Protein AF-A0A972RH02-F1 (afdb_monomer_lite)

Structure (mmCIF, N/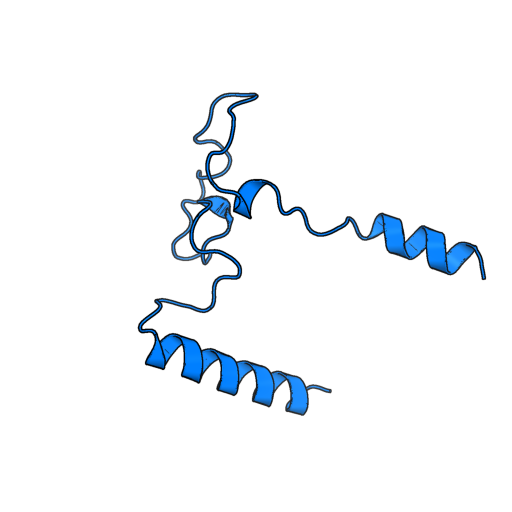CA/C/O backbone):
data_AF-A0A972RH02-F1
#
_entry.id   AF-A0A972RH02-F1
#
loop_
_atom_site.group_PDB
_atom_site.id
_atom_site.type_symbol
_atom_site.label_atom_id
_atom_site.label_alt_id
_atom_site.label_comp_id
_atom_site.label_asym_id
_atom_site.label_entity_id
_atom_site.label_seq_id
_atom_site.pdbx_PDB_ins_code
_atom_site.Cartn_x
_atom_site.Cartn_y
_atom_site.Cartn_z
_atom_site.occupancy
_atom_site.B_iso_or_equiv
_atom_site.auth_seq_id
_atom_site.auth_comp_id
_atom_site.auth_asym_id
_atom_site.auth_atom_id
_atom_site.pdbx_PDB_model_num
ATOM 1 N N . MET A 1 1 ? -15.658 5.951 18.849 1.00 63.34 1 MET A N 1
ATOM 2 C CA . MET A 1 1 ?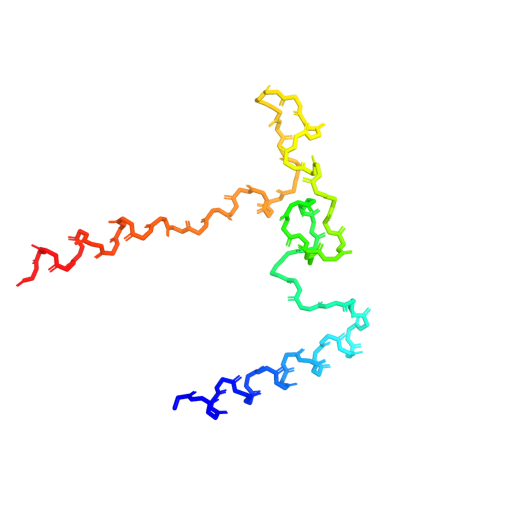 -15.084 5.715 17.499 1.00 63.34 1 MET A CA 1
ATOM 3 C C . MET A 1 1 ? -14.102 4.537 17.479 1.00 63.34 1 MET A C 1
ATOM 5 O O . MET A 1 1 ? -14.257 3.660 16.639 1.00 63.34 1 MET A O 1
ATOM 9 N N . VAL A 1 2 ? -13.159 4.457 18.429 1.00 77.50 2 VAL A N 1
ATOM 10 C CA . VAL A 1 2 ? -12.152 3.374 18.527 1.00 77.50 2 VAL A CA 1
ATOM 11 C C . VAL A 1 2 ? -12.767 1.978 18.703 1.00 77.50 2 VAL A C 1
ATOM 13 O O . VAL A 1 2 ? -12.385 1.042 18.010 1.00 77.50 2 VAL A O 1
ATOM 16 N N . GLU A 1 3 ? -13.784 1.837 19.556 1.00 81.62 3 GLU A N 1
ATOM 17 C CA . GLU A 1 3 ? -14.409 0.534 19.833 1.00 81.62 3 GLU A CA 1
ATOM 18 C C . GLU A 1 3 ? -15.112 -0.077 18.605 1.00 81.62 3 GLU A C 1
ATOM 20 O O . GLU A 1 3 ? -15.035 -1.281 18.361 1.00 81.62 3 GLU A O 1
ATOM 25 N N . LYS A 1 4 ? -15.744 0.765 17.774 1.00 86.88 4 LYS A N 1
ATOM 26 C CA . LYS A 1 4 ? -16.345 0.345 16.499 1.00 86.88 4 LYS A CA 1
ATOM 27 C C . LYS A 1 4 ? -15.271 -0.189 15.547 1.00 86.88 4 LYS A C 1
ATOM 29 O O . LYS A 1 4 ? -15.437 -1.263 14.976 1.00 86.88 4 LYS A O 1
ATOM 34 N N . ARG A 1 5 ? -14.144 0.523 15.440 1.00 81.44 5 ARG A N 1
ATOM 35 C CA . ARG A 1 5 ? -13.012 0.114 14.602 1.00 81.44 5 ARG A CA 1
ATOM 36 C C . ARG A 1 5 ? -12.401 -1.209 15.067 1.00 81.44 5 ARG A C 1
ATOM 38 O O . ARG A 1 5 ? -12.055 -2.038 14.232 1.00 81.44 5 ARG A O 1
ATOM 45 N N . GLN A 1 6 ? -12.317 -1.436 16.377 1.00 86.75 6 GLN A N 1
ATOM 46 C CA . GLN A 1 6 ? -11.815 -2.699 16.916 1.00 86.75 6 GLN A CA 1
ATOM 47 C C . GLN A 1 6 ? -12.729 -3.878 16.551 1.00 86.75 6 GLN A C 1
ATOM 49 O O . GLN A 1 6 ? -12.242 -4.911 16.093 1.00 86.75 6 GLN A O 1
ATOM 54 N N . LYS A 1 7 ? -14.053 -3.713 16.675 1.00 90.19 7 LYS A N 1
ATOM 55 C CA . LYS A 1 7 ? -15.031 -4.742 16.272 1.00 90.19 7 LYS A CA 1
ATOM 56 C C . LYS A 1 7 ? -14.937 -5.066 14.776 1.00 90.19 7 LYS A C 1
ATOM 58 O O . LYS A 1 7 ? -14.973 -6.235 14.399 1.00 90.19 7 LYS A O 1
ATOM 63 N N . GLU A 1 8 ? -14.748 -4.050 13.932 1.00 86.12 8 GLU A N 1
ATOM 64 C CA . GLU A 1 8 ? -14.520 -4.232 12.490 1.00 86.12 8 GLU A CA 1
ATOM 65 C C . GLU A 1 8 ? -13.243 -5.036 12.196 1.00 86.12 8 GLU A C 1
ATOM 67 O O . GLU A 1 8 ? -13.245 -5.897 11.315 1.00 86.12 8 GLU A O 1
ATOM 72 N N . ILE A 1 9 ? -12.155 -4.780 12.930 1.00 86.81 9 ILE A N 1
ATOM 73 C CA . ILE A 1 9 ? -10.884 -5.504 12.776 1.00 86.81 9 ILE A CA 1
ATOM 74 C C . ILE A 1 9 ? -11.038 -6.977 13.172 1.00 86.81 9 ILE A C 1
ATOM 76 O O . ILE A 1 9 ? -10.569 -7.855 12.448 1.00 86.81 9 ILE A O 1
ATOM 80 N N . GLU A 1 10 ? -11.723 -7.274 14.275 1.00 92.38 10 GLU A N 1
ATOM 81 C CA . GLU A 1 10 ? -11.924 -8.661 14.711 1.00 92.38 10 GLU A CA 1
ATOM 82 C C . GLU A 1 10 ? -12.805 -9.460 13.735 1.00 92.38 10 GLU A C 1
ATOM 84 O O . GLU A 1 10 ? -12.487 -10.605 13.400 1.00 92.38 10 GLU A O 1
ATOM 89 N N . ALA A 1 11 ? -13.856 -8.843 13.183 1.00 90.88 11 ALA A N 1
ATOM 90 C CA . ALA A 1 11 ? -14.673 -9.468 12.140 1.00 90.88 11 ALA A CA 1
ATOM 91 C C . ALA A 1 11 ? -13.842 -9.803 10.886 1.00 90.88 11 ALA A C 1
ATOM 93 O O . ALA A 1 11 ? -13.936 -10.902 10.336 1.00 90.88 11 ALA A O 1
ATOM 94 N N . LYS A 1 12 ? -12.973 -8.877 10.476 1.00 87.50 12 LYS A N 1
ATOM 95 C CA . LYS A 1 12 ? -12.048 -9.048 9.350 1.00 87.50 12 LYS A CA 1
ATOM 96 C C . LYS A 1 12 ? -11.056 -10.193 9.567 1.00 87.50 12 LYS A C 1
ATOM 98 O O . LYS A 1 12 ? -10.906 -11.037 8.685 1.00 87.50 12 LYS A O 1
ATOM 103 N N . LYS A 1 13 ? -10.439 -10.287 10.750 1.00 87.81 13 LYS A N 1
ATOM 104 C CA . LYS A 1 13 ? -9.535 -11.400 11.107 1.00 87.81 13 LYS A CA 1
ATOM 105 C C . LYS A 1 13 ? -10.226 -12.761 11.018 1.00 87.81 13 LYS A C 1
ATOM 107 O O . LYS A 1 13 ? -9.628 -13.730 10.551 1.00 87.81 13 LYS A O 1
ATOM 112 N N . LYS A 1 14 ? -11.493 -12.838 11.437 1.00 93.81 14 LYS A N 1
ATOM 113 C CA . LYS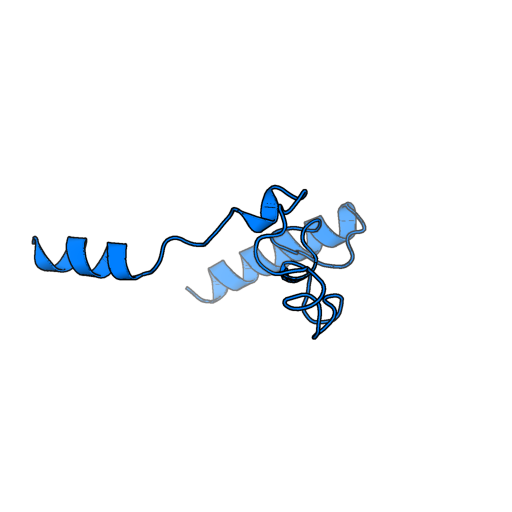 A 1 14 ? -12.283 -14.073 11.349 1.00 93.81 14 LYS A CA 1
ATOM 114 C C . LYS A 1 14 ? -12.456 -14.529 9.897 1.00 93.81 14 LYS A C 1
ATOM 116 O O . LYS A 1 14 ? -12.273 -15.711 9.619 1.00 93.81 14 LYS A O 1
ATOM 121 N N . ILE A 1 15 ? -12.756 -13.604 8.983 1.00 89.69 15 ILE A N 1
ATOM 122 C CA . ILE A 1 15 ? -12.902 -13.893 7.546 1.00 89.69 15 ILE A CA 1
ATOM 123 C C . ILE A 1 15 ? -11.590 -14.422 6.961 1.00 89.69 15 ILE A C 1
ATOM 125 O O . ILE A 1 15 ? -11.594 -15.488 6.350 1.00 89.69 15 ILE A O 1
ATOM 129 N N . VAL A 1 16 ? -10.471 -13.732 7.211 1.00 87.75 16 VAL A N 1
ATOM 130 C CA . VAL A 1 16 ? -9.128 -14.158 6.767 1.00 87.75 16 VAL A CA 1
ATOM 131 C C . VAL A 1 16 ? -8.845 -15.596 7.198 1.00 87.75 16 VAL A C 1
ATOM 133 O O . VAL A 1 16 ? -8.440 -16.424 6.384 1.00 87.75 16 VAL A O 1
ATOM 136 N N . ARG A 1 17 ? -9.140 -15.927 8.462 1.00 88.00 17 ARG A N 1
ATOM 137 C CA . ARG A 1 17 ? -8.912 -17.272 8.998 1.00 88.00 17 ARG A CA 1
ATOM 138 C C . ARG A 1 17 ? -9.816 -18.335 8.372 1.00 88.00 17 ARG A C 1
ATOM 140 O O . ARG A 1 17 ? -9.336 -19.433 8.104 1.00 88.00 17 ARG A O 1
ATOM 147 N N . ILE A 1 18 ? -11.096 -18.032 8.141 1.00 93.38 18 ILE A N 1
ATOM 148 C CA . ILE A 1 18 ? -12.044 -18.966 7.505 1.00 93.38 18 ILE A CA 1
ATOM 149 C C . ILE A 1 18 ? -11.621 -19.265 6.065 1.00 93.38 18 ILE A C 1
ATOM 151 O O . ILE A 1 18 ? -11.610 -20.423 5.658 1.00 93.38 18 ILE A O 1
ATOM 155 N N . LEU A 1 19 ? -11.236 -18.229 5.320 1.00 87.25 19 LEU A N 1
ATOM 156 C CA . LEU A 1 19 ? -10.836 -18.342 3.918 1.00 87.25 19 LEU A CA 1
ATOM 157 C C . LEU A 1 19 ? -9.386 -18.814 3.733 1.00 87.25 19 LEU A C 1
ATOM 159 O O . LEU A 1 19 ? -8.951 -18.995 2.601 1.00 87.25 19 LEU A O 1
ATOM 163 N N . ARG A 1 20 ? -8.644 -19.028 4.831 1.00 83.44 20 ARG A N 1
ATOM 164 C CA . ARG A 1 20 ? -7.216 -19.394 4.833 1.00 83.44 20 ARG A CA 1
ATOM 165 C C . ARG A 1 20 ? -6.353 -18.432 4.010 1.00 83.44 20 ARG A C 1
ATOM 167 O O . ARG A 1 20 ? -5.393 -18.847 3.367 1.00 83.44 20 ARG A O 1
ATOM 174 N N . LEU A 1 21 ? -6.701 -17.150 4.044 1.00 78.81 21 LEU A N 1
ATOM 175 C CA . LEU A 1 21 ? -5.886 -16.099 3.448 1.00 78.81 21 LEU A CA 1
ATOM 176 C C . LEU A 1 21 ? -4.720 -15.778 4.384 1.00 78.81 21 LEU A C 1
ATOM 178 O O . LEU A 1 21 ? -4.850 -15.891 5.605 1.00 78.81 21 LEU A O 1
ATOM 182 N N . THR A 1 22 ? -3.589 -15.365 3.817 1.00 71.75 22 THR A N 1
ATOM 183 C CA . THR A 1 22 ? -2.430 -14.944 4.616 1.00 71.75 22 THR A CA 1
ATOM 184 C C . THR A 1 22 ? -2.738 -13.676 5.412 1.00 71.75 22 THR A C 1
ATOM 186 O O . THR A 1 22 ? -2.329 -13.556 6.566 1.00 71.75 22 THR A O 1
ATOM 189 N N . ASP A 1 23 ? -3.517 -12.763 4.832 1.00 71.12 23 ASP A N 1
ATOM 190 C CA . ASP A 1 23 ? -3.944 -11.514 5.453 1.00 71.12 23 ASP A CA 1
ATOM 191 C C . ASP A 1 23 ? -5.202 -10.940 4.771 1.00 71.12 23 ASP A C 1
ATOM 193 O O . ASP 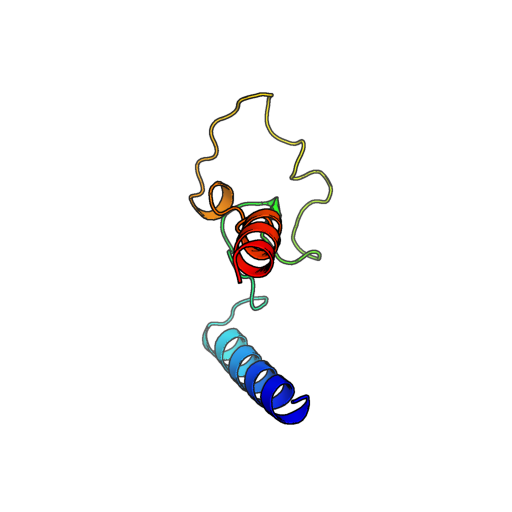A 1 23 ? -5.730 -11.505 3.810 1.00 71.12 23 ASP A O 1
ATOM 197 N N . LEU A 1 24 ? -5.705 -9.817 5.298 1.00 69.69 24 LEU A N 1
ATOM 198 C CA . LEU A 1 24 ? -6.744 -9.027 4.639 1.00 69.69 24 LEU A CA 1
ATOM 199 C C . LEU A 1 24 ? -6.090 -7.962 3.747 1.00 69.69 24 LEU A C 1
ATOM 201 O O . LEU A 1 24 ? -6.029 -6.787 4.117 1.00 69.69 24 LEU A O 1
ATOM 205 N N . SER A 1 25 ? -5.640 -8.366 2.566 1.00 63.81 25 SER A N 1
ATOM 206 C CA . SER A 1 25 ? -5.188 -7.438 1.533 1.00 63.81 25 SER A CA 1
ATOM 207 C C . SER A 1 25 ? -6.399 -6.830 0.824 1.00 63.81 25 SER A C 1
ATOM 209 O O . SER A 1 25 ? -7.366 -7.543 0.551 1.00 63.81 25 SER A O 1
ATOM 211 N N . ILE A 1 26 ? -6.348 -5.541 0.476 1.00 59.75 26 ILE A N 1
ATOM 212 C CA . ILE A 1 26 ? -7.396 -4.912 -0.350 1.00 59.75 26 ILE A CA 1
ATOM 213 C C . ILE A 1 26 ? -7.444 -5.584 -1.738 1.00 59.75 26 ILE A C 1
ATOM 215 O O . ILE A 1 26 ? -8.534 -5.763 -2.274 1.00 59.75 26 ILE A O 1
ATOM 219 N N . TRP A 1 27 ? -6.296 -6.057 -2.248 1.00 65.50 27 TRP A N 1
ATOM 220 C CA . TRP A 1 27 ? -6.182 -6.895 -3.446 1.00 65.50 27 TRP A CA 1
ATOM 221 C C . TRP A 1 27 ? -5.004 -7.870 -3.353 1.00 65.50 27 TRP A C 1
ATOM 223 O O . TRP A 1 27 ? -3.929 -7.513 -2.878 1.00 65.50 27 TRP A O 1
ATOM 233 N N . THR A 1 28 ? -5.191 -9.088 -3.861 1.00 61.09 28 THR A N 1
ATOM 234 C CA . THR A 1 28 ? -4.165 -10.148 -3.885 1.00 61.09 28 THR A CA 1
ATOM 235 C C . THR A 1 28 ? -3.353 -10.180 -5.188 1.00 61.09 28 THR A C 1
ATOM 237 O O . THR A 1 28 ? -2.292 -10.805 -5.249 1.00 61.09 28 THR A O 1
ATOM 240 N N . GLU A 1 29 ? -3.841 -9.511 -6.234 1.00 69.88 29 GLU A N 1
ATOM 241 C CA . GLU A 1 29 ? -3.404 -9.719 -7.617 1.00 69.88 29 GLU A CA 1
ATOM 242 C C . GLU A 1 29 ? -2.187 -8.862 -8.005 1.00 69.88 29 GLU A C 1
ATOM 244 O O . GLU A 1 29 ? -1.115 -9.420 -8.260 1.00 69.88 29 GLU A O 1
ATOM 249 N N . ALA A 1 30 ? -2.302 -7.527 -7.979 1.00 72.31 30 ALA A N 1
ATOM 250 C CA . ALA A 1 30 ? -1.199 -6.630 -8.333 1.00 72.31 30 ALA A CA 1
ATOM 251 C C . ALA A 1 30 ? -0.068 -6.684 -7.288 1.00 72.31 30 ALA A C 1
ATOM 253 O O . ALA A 1 30 ? -0.292 -6.654 -6.076 1.00 72.31 30 ALA A O 1
ATOM 254 N N . ARG A 1 31 ? 1.182 -6.777 -7.756 1.00 73.06 31 ARG A N 1
ATOM 255 C CA . ARG A 1 31 ? 2.358 -7.066 -6.906 1.00 73.06 31 ARG A CA 1
ATOM 256 C C . ARG A 1 31 ? 2.592 -6.024 -5.807 1.00 73.06 31 ARG A C 1
ATOM 258 O O . ARG A 1 31 ? 2.955 -6.391 -4.694 1.00 73.06 31 ARG A O 1
ATOM 265 N N . TYR A 1 32 ? 2.342 -4.752 -6.104 1.00 73.12 32 TYR A N 1
ATOM 266 C CA . TYR A 1 32 ? 2.508 -3.621 -5.185 1.00 73.12 32 TYR A CA 1
ATOM 267 C C . TYR A 1 32 ? 1.277 -3.351 -4.302 1.00 73.12 32 TYR A C 1
ATOM 269 O O . TYR A 1 32 ? 1.338 -2.488 -3.430 1.00 73.12 32 TYR A O 1
ATOM 277 N N . THR A 1 33 ? 0.164 -4.071 -4.495 1.00 67.12 33 THR A N 1
ATOM 278 C CA . THR A 1 33 ? -1.046 -3.939 -3.658 1.00 67.12 33 THR A CA 1
ATOM 279 C C . THR A 1 33 ? -1.170 -5.038 -2.600 1.00 67.12 33 THR A C 1
ATOM 281 O O . THR A 1 33 ? -2.152 -5.064 -1.857 1.00 67.12 33 THR A O 1
ATOM 284 N N . ARG A 1 34 ? -0.196 -5.958 -2.534 1.00 71.06 34 ARG A N 1
ATOM 285 C CA . ARG A 1 34 ? -0.143 -7.036 -1.534 1.00 71.06 34 ARG A CA 1
ATOM 286 C C . ARG A 1 34 ? 0.287 -6.507 -0.168 1.00 71.06 34 ARG A C 1
ATOM 288 O O . ARG A 1 34 ? 0.779 -5.387 -0.040 1.00 71.06 34 ARG A O 1
ATOM 295 N N . HIS A 1 35 ? 0.132 -7.339 0.861 1.00 67.38 35 HIS A N 1
ATOM 296 C CA . HIS A 1 35 ? 0.641 -7.032 2.194 1.00 67.38 35 HIS A CA 1
ATOM 297 C C . HIS A 1 35 ? 2.132 -6.654 2.138 1.00 67.38 35 HIS A C 1
ATOM 299 O O . HIS A 1 35 ? 2.889 -7.358 1.472 1.00 67.38 35 HIS A O 1
ATOM 305 N N . PRO A 1 36 ? 2.599 -5.616 2.857 1.00 64.94 36 PRO A N 1
ATOM 306 C CA . PRO A 1 36 ? 3.998 -5.176 2.804 1.00 64.94 36 PRO A CA 1
ATOM 307 C C . PRO A 1 36 ? 5.038 -6.259 3.128 1.00 64.94 36 PRO A C 1
ATOM 309 O O . PRO A 1 36 ? 6.170 -6.175 2.673 1.00 64.94 36 PRO A O 1
ATOM 312 N N . SER A 1 37 ? 4.673 -7.298 3.889 1.00 66.75 37 SER A N 1
ATOM 313 C CA . SER A 1 37 ? 5.567 -8.444 4.141 1.00 66.75 37 SER A CA 1
ATOM 314 C C . SER A 1 37 ? 5.650 -9.446 2.979 1.00 66.75 37 SER A C 1
ATOM 316 O O . SER A 1 37 ? 6.439 -10.382 3.044 1.00 66.75 37 SER A O 1
ATOM 318 N N . GLN A 1 38 ? 4.778 -9.317 1.979 1.00 65.06 38 GLN A N 1
ATOM 319 C CA . GLN A 1 38 ? 4.670 -10.186 0.803 1.00 65.06 38 GLN A CA 1
ATOM 320 C C . GLN A 1 38 ? 4.887 -9.435 -0.516 1.00 65.06 38 GLN A C 1
ATOM 322 O O . GLN A 1 38 ? 5.114 -10.066 -1.548 1.00 65.06 38 GLN A O 1
ATOM 327 N N . ALA A 1 39 ? 4.778 -8.106 -0.504 1.00 68.69 39 ALA A N 1
ATOM 328 C CA . ALA A 1 39 ? 5.145 -7.264 -1.624 1.00 68.69 39 ALA A CA 1
ATOM 329 C C . ALA A 1 39 ? 6.675 -7.210 -1.728 1.00 68.69 39 ALA A C 1
ATOM 331 O O . ALA A 1 39 ? 7.371 -6.933 -0.752 1.00 68.69 39 ALA A O 1
ATOM 332 N N . ASP A 1 40 ? 7.197 -7.479 -2.922 1.00 72.12 40 ASP A N 1
ATOM 333 C CA . ASP A 1 40 ? 8.590 -7.178 -3.234 1.00 72.12 40 ASP A CA 1
ATOM 334 C C . ASP A 1 40 ? 8.776 -5.654 -3.170 1.00 72.12 40 ASP A C 1
ATOM 336 O O . ASP A 1 40 ? 7.993 -4.904 -3.755 1.00 72.12 40 ASP A O 1
ATOM 340 N N . TRP A 1 41 ? 9.808 -5.186 -2.467 1.00 70.56 41 TRP A N 1
ATOM 341 C CA . TRP A 1 41 ? 10.132 -3.759 -2.363 1.00 70.56 41 TRP A CA 1
ATOM 342 C C . TRP A 1 41 ? 10.427 -3.136 -3.731 1.00 70.56 41 TRP A C 1
ATOM 344 O O . TRP A 1 41 ? 10.202 -1.943 -3.934 1.00 70.56 41 TRP A O 1
ATOM 354 N N . PHE A 1 42 ? 10.887 -3.948 -4.682 1.00 74.06 42 PHE A N 1
ATOM 355 C CA . PHE A 1 42 ? 11.157 -3.542 -6.054 1.00 74.06 42 PHE A CA 1
ATOM 356 C C . PHE A 1 42 ? 9.962 -3.747 -6.987 1.00 74.06 42 PHE A C 1
ATOM 358 O O . PHE A 1 42 ? 10.066 -3.398 -8.160 1.00 74.06 42 PHE A O 1
ATOM 365 N N . ALA A 1 43 ? 8.823 -4.260 -6.500 1.00 72.56 43 ALA A N 1
ATOM 366 C CA . ALA A 1 43 ? 7.627 -4.485 -7.317 1.00 72.56 43 ALA A CA 1
ATOM 367 C C . ALA A 1 43 ? 7.208 -3.270 -8.172 1.00 72.56 43 ALA A C 1
ATOM 369 O O . ALA A 1 43 ? 6.846 -3.497 -9.324 1.00 72.56 43 ALA A O 1
ATOM 370 N N . PRO A 1 44 ? 7.295 -2.005 -7.700 1.00 68.94 44 PRO A N 1
ATOM 371 C CA . PRO A 1 44 ? 6.958 -0.838 -8.523 1.00 68.94 44 PRO A CA 1
ATOM 372 C C . PRO A 1 44 ? 7.887 -0.595 -9.727 1.00 68.94 44 PRO A C 1
ATOM 374 O O . PRO A 1 44 ? 7.55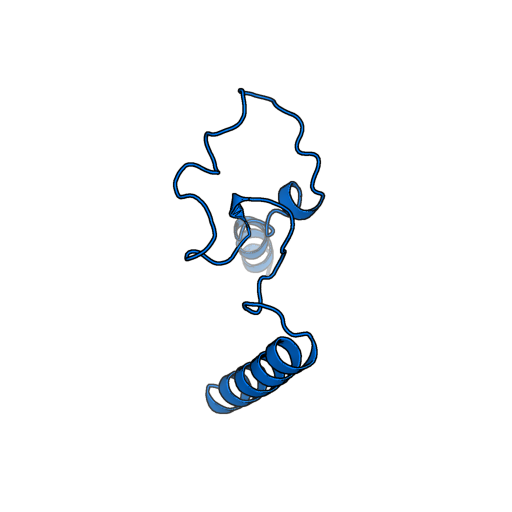8 0.218 -10.584 1.00 68.94 44 PRO A O 1
ATOM 377 N N . PHE A 1 45 ? 9.046 -1.261 -9.788 1.00 75.12 45 PHE A N 1
ATOM 378 C CA . PHE A 1 45 ? 10.098 -1.034 -10.789 1.00 75.12 45 PHE A CA 1
ATOM 379 C C . PHE A 1 45 ? 10.396 -2.261 -11.658 1.00 75.12 45 PHE A C 1
ATOM 381 O O . PHE A 1 45 ? 11.330 -2.234 -12.455 1.00 75.12 45 PHE A O 1
ATOM 388 N N . GLN A 1 46 ? 9.648 -3.354 -11.491 1.00 80.69 46 GLN A N 1
ATOM 389 C CA . GLN A 1 46 ? 9.886 -4.589 -12.247 1.00 80.69 46 GLN A CA 1
ATOM 390 C C . GLN A 1 46 ? 9.367 -4.537 -13.683 1.00 80.69 46 GLN A C 1
ATOM 392 O O . GLN A 1 46 ? 9.719 -5.409 -14.476 1.00 80.69 46 GLN A O 1
ATOM 397 N N . ASP A 1 47 ? 8.554 -3.538 -14.020 1.00 80.12 47 ASP A N 1
ATOM 398 C CA . ASP A 1 47 ? 7.982 -3.405 -15.349 1.00 80.12 47 ASP A CA 1
ATOM 399 C C . ASP A 1 47 ? 8.645 -2.279 -16.152 1.00 80.12 47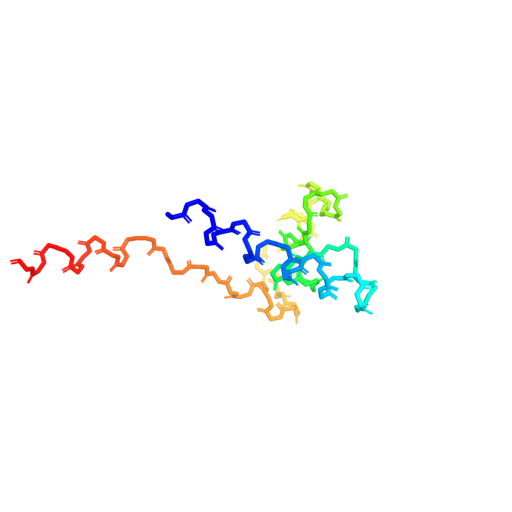 ASP A C 1
ATOM 401 O O . ASP A 1 47 ? 9.124 -1.280 -15.613 1.00 80.12 47 ASP A O 1
ATOM 405 N N . TYR A 1 48 ? 8.668 -2.441 -17.477 1.00 80.56 48 TYR A N 1
ATOM 406 C CA . TYR A 1 48 ? 9.185 -1.424 -18.392 1.00 80.56 48 TYR A CA 1
ATOM 407 C C . TYR A 1 48 ? 8.303 -0.162 -18.375 1.00 80.56 48 TYR A C 1
ATOM 409 O O . TYR A 1 48 ? 7.093 -0.262 -18.131 1.00 80.56 48 TYR A O 1
ATOM 417 N N . PRO A 1 49 ? 8.862 1.024 -18.695 1.00 78.94 49 PRO A N 1
ATOM 418 C CA . PRO A 1 49 ? 8.065 2.234 -18.868 1.00 78.94 49 PRO A CA 1
ATOM 419 C C . PRO A 1 49 ? 6.894 2.003 -19.835 1.00 78.94 49 PRO A C 1
ATOM 421 O O . PRO A 1 49 ? 7.093 1.504 -20.940 1.00 78.94 49 PRO A O 1
ATOM 424 N N . SER A 1 50 ? 5.683 2.400 -19.433 1.00 80.06 50 SER A N 1
ATOM 425 C CA . SER A 1 50 ? 4.432 2.236 -20.206 1.00 80.06 50 SER A CA 1
ATOM 426 C C . SER A 1 50 ? 3.969 0.790 -20.441 1.00 80.06 50 SER A C 1
ATOM 428 O O . SER A 1 50 ? 3.157 0.538 -21.331 1.00 80.06 50 SER A O 1
ATOM 430 N N . SER A 1 51 ? 4.466 -0.165 -19.660 1.00 82.00 51 SER A N 1
ATOM 431 C CA . SER A 1 51 ? 3.917 -1.523 -19.626 1.00 82.00 51 SER A CA 1
ATOM 432 C C . SER A 1 51 ? 2.433 -1.523 -19.239 1.00 82.00 51 SER A C 1
ATOM 434 O O . SER A 1 51 ? 1.975 -0.733 -18.412 1.00 82.00 51 SER A O 1
ATOM 436 N N . ILE A 1 52 ? 1.669 -2.417 -19.868 1.00 78.19 52 ILE A N 1
ATOM 437 C CA . ILE A 1 52 ? 0.253 -2.615 -19.557 1.00 78.19 52 ILE A CA 1
ATOM 438 C C . ILE A 1 52 ? 0.168 -3.616 -18.408 1.00 78.19 52 ILE A C 1
ATOM 440 O O . ILE A 1 52 ? 0.642 -4.743 -18.531 1.00 78.19 52 ILE A O 1
ATOM 444 N N . GLU A 1 53 ? -0.453 -3.209 -17.305 1.00 76.12 53 GLU A N 1
ATOM 445 C CA . GLU A 1 53 ? -0.732 -4.097 -16.179 1.00 76.12 53 GLU A CA 1
ATOM 446 C C . GLU A 1 53 ? -1.899 -5.036 -16.525 1.00 76.12 53 GLU A C 1
ATOM 448 O O . GLU A 1 53 ? -2.939 -4.610 -17.033 1.00 76.12 53 GLU A O 1
ATOM 453 N N . HIS A 1 54 ? -1.724 -6.326 -16.248 1.00 78.31 54 HIS A N 1
ATOM 454 C CA . HIS A 1 54 ? -2.737 -7.353 -16.488 1.00 78.31 54 HIS A CA 1
ATOM 455 C C . HIS A 1 54 ? -3.756 -7.437 -15.349 1.00 78.31 54 HIS A C 1
ATOM 457 O O . HIS A 1 54 ? -4.878 -7.901 -15.558 1.00 78.31 54 HIS A O 1
ATOM 463 N N . PHE A 1 55 ? -3.377 -7.006 -14.145 1.00 75.06 55 PHE A N 1
ATOM 464 C CA . PHE A 1 55 ? -4.233 -7.091 -12.968 1.00 75.06 55 PHE A CA 1
ATOM 465 C C . PHE A 1 55 ? -5.134 -5.851 -12.827 1.00 75.06 55 PHE A C 1
ATOM 467 O O . PHE A 1 55 ? -4.621 -4.740 -12.671 1.00 75.06 55 PHE A O 1
ATOM 474 N N . PRO A 1 56 ? -6.473 -6.006 -12.771 1.00 72.00 56 PRO A N 1
ATOM 475 C CA . PRO A 1 56 ? -7.402 -4.880 -12.616 1.00 72.00 56 PRO A CA 1
ATOM 476 C C . PRO A 1 56 ? -7.119 -4.020 -11.379 1.00 72.00 56 PRO A C 1
ATOM 478 O O . PRO A 1 56 ? -7.300 -2.803 -11.408 1.00 72.00 56 PRO A O 1
ATOM 481 N N . ALA A 1 57 ? -6.618 -4.647 -10.307 1.00 71.19 57 ALA A N 1
ATOM 482 C CA . ALA A 1 57 ? -6.205 -3.980 -9.075 1.00 71.19 57 ALA A CA 1
ATOM 483 C C . ALA A 1 57 ? -5.188 -2.849 -9.306 1.00 71.19 57 ALA A C 1
ATOM 485 O O . ALA A 1 57 ? -5.195 -1.867 -8.568 1.00 71.19 57 ALA A O 1
ATOM 486 N N . GLY A 1 58 ? -4.355 -2.947 -10.345 1.00 68.81 58 GLY A N 1
ATOM 487 C CA . GLY A 1 58 ? -3.370 -1.918 -10.662 1.00 68.81 58 GLY A CA 1
ATOM 488 C C . GLY A 1 58 ? -3.942 -0.627 -11.246 1.00 68.81 58 GLY A C 1
ATOM 489 O O . GLY A 1 58 ? -3.279 0.404 -11.245 1.00 68.81 58 GLY A O 1
ATOM 490 N N . SER A 1 59 ? -5.193 -0.655 -11.710 1.00 71.12 59 SER A N 1
ATOM 491 C CA . SER A 1 59 ? -5.895 0.533 -12.215 1.00 71.12 59 SER A CA 1
ATOM 492 C C . SER A 1 59 ? -6.741 1.230 -11.146 1.00 71.12 59 SER A C 1
ATOM 494 O O . SER A 1 59 ? -7.292 2.302 -11.399 1.00 71.12 59 SER A O 1
ATOM 496 N N . ILE A 1 60 ? -6.866 0.647 -9.947 1.00 66.44 60 ILE A N 1
ATOM 497 C CA . ILE A 1 60 ? -7.682 1.219 -8.875 1.00 66.44 60 ILE A CA 1
ATOM 498 C C . ILE A 1 60 ? -6.822 2.172 -8.049 1.00 66.44 60 ILE A C 1
ATOM 500 O O . ILE A 1 60 ? -6.256 1.828 -7.012 1.00 66.44 60 ILE A O 1
ATOM 504 N N . LEU A 1 61 ? -6.742 3.411 -8.522 1.00 59.72 61 LEU A N 1
ATOM 505 C CA . LEU A 1 61 ? -6.194 4.515 -7.749 1.00 59.72 61 LEU A CA 1
ATOM 506 C C . LEU A 1 61 ? -7.276 5.026 -6.794 1.00 59.72 61 LEU A C 1
ATOM 508 O O . LEU A 1 61 ? -8.405 5.300 -7.205 1.00 59.72 61 LEU A O 1
ATOM 512 N N . TYR A 1 62 ? -6.941 5.163 -5.509 1.00 58.78 62 TYR A N 1
ATOM 513 C CA . TYR A 1 62 ? -7.803 5.899 -4.586 1.00 58.78 62 TYR A CA 1
ATOM 514 C C . TYR A 1 62 ? -7.988 7.320 -5.145 1.00 58.78 62 TYR A C 1
ATOM 516 O O . TYR A 1 62 ? -6.986 7.936 -5.525 1.00 58.78 62 TYR A O 1
ATOM 524 N N . PRO A 1 63 ? -9.224 7.851 -5.229 1.00 60.69 63 PRO A N 1
ATOM 525 C CA . PRO A 1 63 ? -9.435 9.203 -5.726 1.00 60.69 63 PRO A CA 1
ATOM 526 C C . PRO A 1 63 ? -8.597 10.171 -4.893 1.00 60.69 63 PRO A C 1
ATOM 528 O O . PRO A 1 63 ? -8.680 10.184 -3.663 1.00 60.69 63 PRO A O 1
ATOM 531 N N . SER A 1 64 ? -7.745 10.948 -5.563 1.00 61.62 64 SER A N 1
ATOM 532 C CA . SER A 1 64 ? -6.870 11.899 -4.889 1.00 61.62 64 SER A CA 1
ATOM 533 C C . SER A 1 64 ? -7.716 12.843 -4.032 1.00 61.62 64 SER A C 1
ATOM 535 O O . SER A 1 64 ? -8.765 13.342 -4.447 1.00 61.62 64 SER A O 1
ATOM 537 N N . VAL A 1 65 ? -7.259 13.089 -2.804 1.00 61.22 65 VAL A N 1
ATOM 538 C CA . VAL A 1 65 ? -7.944 13.926 -1.800 1.00 61.22 65 VAL A CA 1
ATOM 539 C C . VAL A 1 65 ? -8.194 15.363 -2.296 1.00 61.22 65 VAL A C 1
ATOM 541 O O . VAL A 1 65 ? -8.997 16.089 -1.720 1.00 61.22 65 VAL A O 1
ATOM 544 N N . LEU A 1 66 ? -7.567 15.749 -3.413 1.00 58.31 66 LEU A N 1
ATOM 545 C CA . LEU A 1 66 ? -7.809 16.993 -4.147 1.00 58.31 66 LEU A CA 1
ATOM 546 C C . LEU A 1 66 ? -9.285 17.167 -4.548 1.00 58.31 66 LEU A C 1
ATOM 548 O O . LEU A 1 66 ? -9.787 18.284 -4.516 1.00 58.31 66 LEU A O 1
ATOM 552 N N . SER A 1 67 ? -10.020 16.076 -4.798 1.00 56.16 67 SER A N 1
ATOM 553 C CA . SER A 1 67 ? -11.467 16.127 -5.069 1.00 56.16 67 SER A CA 1
ATOM 554 C C . SER A 1 67 ? -12.318 16.523 -3.849 1.00 56.16 67 SER A C 1
ATOM 556 O O . SER A 1 67 ? -13.479 16.906 -4.028 1.00 56.16 67 SER A O 1
ATOM 558 N N . GLN A 1 68 ? -11.809 16.378 -2.619 1.00 56.81 68 GLN A N 1
ATOM 559 C CA . GLN A 1 68 ? -12.555 16.739 -1.407 1.00 56.81 68 GLN A CA 1
ATOM 560 C C . GLN A 1 68 ? -12.398 18.228 -1.075 1.00 56.81 68 GLN A C 1
ATOM 562 O O . GLN A 1 68 ? -13.388 18.867 -0.726 1.00 56.81 68 GLN A O 1
ATOM 567 N N . MET A 1 69 ? -11.209 18.806 -1.301 1.00 55.56 69 MET A N 1
ATOM 568 C CA . MET A 1 69 ? -10.965 20.244 -1.101 1.00 55.56 69 MET A CA 1
ATOM 569 C C . MET A 1 69 ? -11.846 21.130 -1.996 1.00 55.56 69 MET A C 1
ATOM 571 O O . MET A 1 69 ? -12.337 22.161 -1.544 1.00 55.56 69 MET A O 1
ATOM 575 N N . GLU A 1 70 ? -12.108 20.725 -3.242 1.00 58.81 70 GLU A N 1
ATOM 576 C CA . GLU A 1 70 ? -12.963 21.493 -4.162 1.00 58.81 70 GLU A CA 1
ATOM 577 C C . GLU A 1 70 ? -14.452 21.491 -3.768 1.00 58.81 70 GLU A C 1
ATOM 579 O O . GLU A 1 70 ? -15.184 22.415 -4.127 1.00 58.81 70 GLU A O 1
ATOM 584 N N . ARG A 1 71 ? -14.921 20.477 -3.024 1.00 57.75 71 ARG A N 1
ATOM 585 C CA . ARG A 1 71 ? -16.309 20.428 -2.524 1.00 57.75 71 ARG A CA 1
ATOM 586 C C . ARG A 1 71 ? -16.513 21.289 -1.284 1.00 57.75 71 ARG A C 1
ATOM 588 O O . ARG A 1 71 ? -17.596 21.839 -1.126 1.00 57.75 71 ARG A O 1
ATOM 595 N N . GLU A 1 72 ? -15.497 21.416 -0.436 1.00 56.12 72 GLU A N 1
ATOM 596 C CA . GLU A 1 72 ? -15.572 22.235 0.779 1.00 56.12 72 GLU A CA 1
ATOM 597 C C . GLU A 1 72 ? -15.446 23.737 0.492 1.00 56.12 72 GLU A C 1
ATOM 599 O O . GLU A 1 72 ? -16.005 24.530 1.234 1.00 56.12 72 GLU A O 1
ATOM 604 N N . GLN A 1 73 ? -14.793 24.144 -0.604 1.00 56.28 73 GLN A N 1
ATOM 605 C CA . GLN A 1 73 ? -14.679 25.564 -0.988 1.00 56.28 73 GLN A CA 1
ATOM 606 C C . GLN A 1 73 ? -15.874 26.117 -1.791 1.00 56.28 73 GLN A C 1
ATOM 608 O O . GLN A 1 73 ? -15.883 27.294 -2.149 1.00 56.28 73 GLN A O 1
ATOM 613 N N . ARG A 1 74 ? -16.871 25.284 -2.114 1.00 54.91 74 ARG A N 1
ATOM 614 C CA . ARG A 1 74 ? -18.099 25.686 -2.832 1.00 54.91 74 ARG A CA 1
ATOM 615 C C . ARG A 1 74 ? -19.339 25.782 -1.932 1.00 54.91 74 ARG A C 1
ATOM 617 O O . ARG A 1 74 ? -20.442 25.944 -2.458 1.00 54.91 74 ARG A O 1
ATOM 624 N N . LEU A 1 75 ? -19.155 25.682 -0.617 1.00 45.34 75 LEU A N 1
ATOM 625 C CA . LEU A 1 75 ? -20.152 25.919 0.432 1.00 45.34 75 LEU A CA 1
ATOM 626 C C . LEU A 1 75 ? -19.706 27.104 1.292 1.00 45.34 75 LEU A C 1
ATOM 628 O O . LEU A 1 75 ? -20.609 27.803 1.798 1.00 45.34 75 LEU A O 1
#

Secondary structure (DSSP, 8-state):
-HHHHHHHHHHHHHHHHHTT-SS--S-SSSGGGS-TTTS-TTGGGSS-TTPPPSSGGGG-PPPPTHHHHHHHTT-

Foldseek 3Di:
DVVVVVVVVVVLVVVCVVVVHPHPFPDDPQLVSDDPVRRDPCSVPPDDPPDDDPDPVVVDDDPPCVVVVVVVVVD

Radius of gyration: 17.06 Å; chains: 1; bounding box: 31×45×40 Å

pLDDT: mean 72.73, std 11.27, range [45.34, 93.81]

Sequence (75 aa):
MVEKRQKEIEAKKKIVRILRLTDLSIWTEARYTRHPSQADWFAPFQDYPSSIEHFPAGSILYPSVLSQMEREQRL